Protein AF-A0A2U1U4J4-F1 (afdb_monomer_lite)

Sequence (104 aa):
RAGAVTGGGESNCAGLMPGSAFPLTEHPNAALNIAWQIVNITHSGQQPQALEEESGGEPTTLSNSFSVVKGSTTWRTEMAHKPMVDGPQIATVVGPAGEEIYCD

pLDDT: mean 86.91, std 11.21, range [52.22, 96.12]

Foldseek 3Di:
DQPADKDKDKDQDPPDDAQDKDADPPDPPPVNRAIKGWHDKDKDWDDQVVPVVCPVVDHIGIMMMTMIDGPPDDHDDDDDDDDDDPDDDDDDDDDDPPDPDDDD

Organism: NCBI:txid1121120

Structure (mmCIF, N/CA/C/O backbone):
data_AF-A0A2U1U4J4-F1
#
_entry.id   AF-A0A2U1U4J4-F1
#
loop_
_atom_site.group_PDB
_atom_site.id
_atom_site.type_symbol
_atom_site.label_atom_id
_atom_site.label_alt_id
_atom_site.label_comp_id
_atom_site.label_asym_id
_atom_site.label_entity_id
_atom_site.label_seq_id
_atom_site.pdbx_PDB_ins_code
_atom_site.Ca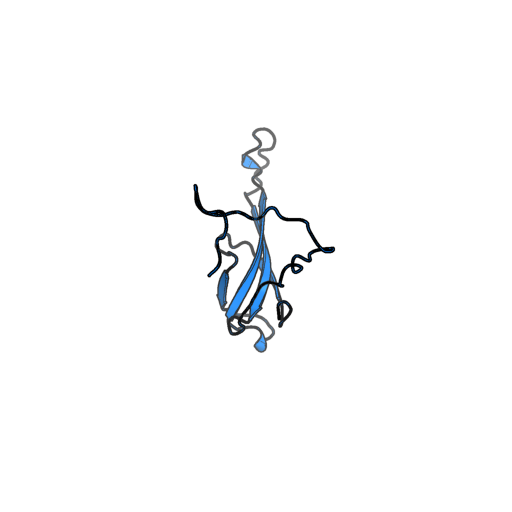rtn_x
_atom_site.Cartn_y
_atom_site.Cartn_z
_atom_site.occupancy
_atom_site.B_iso_or_equiv
_atom_site.auth_seq_id
_atom_site.auth_comp_id
_atom_site.auth_asym_id
_atom_site.auth_atom_id
_atom_site.pdbx_PDB_model_num
ATOM 1 N N . ARG A 1 1 ? -9.127 -9.415 2.351 1.00 52.22 1 ARG A N 1
ATOM 2 C CA . ARG A 1 1 ? -8.079 -10.305 2.906 1.00 52.22 1 ARG A CA 1
ATOM 3 C C . ARG A 1 1 ? -6.751 -9.708 2.459 1.00 52.22 1 ARG A C 1
ATOM 5 O O . ARG A 1 1 ? -6.485 -9.754 1.268 1.00 52.22 1 ARG A O 1
ATOM 12 N N . ALA A 1 2 ? -6.006 -9.050 3.350 1.00 56.06 2 ALA A N 1
ATOM 13 C CA . ALA A 1 2 ? -4.832 -8.243 2.983 1.00 56.06 2 ALA A CA 1
ATOM 14 C C . ALA A 1 2 ? -3.711 -9.047 2.281 1.00 56.06 2 ALA A C 1
ATOM 16 O O . ALA A 1 2 ? -2.932 -8.471 1.534 1.00 56.06 2 ALA A O 1
ATOM 17 N N . GLY A 1 3 ? -3.689 -10.379 2.442 1.00 57.25 3 GLY A N 1
ATOM 18 C CA . GLY A 1 3 ? -2.764 -11.302 1.763 1.00 57.25 3 GLY A CA 1
ATOM 19 C C . GLY A 1 3 ? -3.306 -11.992 0.500 1.00 57.25 3 GLY A C 1
ATOM 20 O O . GLY A 1 3 ? -2.908 -13.116 0.206 1.00 57.25 3 GLY A O 1
ATOM 21 N N . ALA A 1 4 ? -4.270 -11.405 -0.218 1.00 58.22 4 ALA A N 1
ATOM 22 C CA . ALA A 1 4 ? -4.759 -11.978 -1.476 1.00 58.22 4 ALA A CA 1
ATOM 23 C C . ALA A 1 4 ? -3.770 -11.694 -2.623 1.00 58.22 4 ALA A C 1
ATOM 25 O O . ALA A 1 4 ? -3.704 -10.567 -3.092 1.00 58.22 4 ALA A O 1
ATOM 26 N N . VAL A 1 5 ? -3.030 -12.726 -3.053 1.00 66.62 5 VAL A N 1
ATOM 27 C CA . VAL A 1 5 ? -2.066 -12.743 -4.178 1.00 66.62 5 VAL A CA 1
ATOM 28 C C . VAL A 1 5 ? -1.245 -11.456 -4.280 1.00 66.62 5 VAL A C 1
ATOM 30 O O . VAL A 1 5 ? -1.543 -10.564 -5.078 1.00 66.62 5 VAL A O 1
ATOM 33 N N . THR A 1 6 ? -0.205 -11.382 -3.456 1.00 79.50 6 THR A N 1
ATOM 34 C CA . THR A 1 6 ? 0.781 -10.307 -3.499 1.00 79.50 6 THR A CA 1
ATOM 35 C C . THR A 1 6 ? 1.910 -10.662 -4.469 1.00 79.50 6 THR A C 1
ATOM 37 O O . THR A 1 6 ? 2.320 -11.818 -4.571 1.00 79.50 6 THR A O 1
ATOM 40 N N . GLY A 1 7 ? 2.392 -9.669 -5.211 1.00 88.19 7 GLY A N 1
ATOM 41 C CA . GLY A 1 7 ? 3.605 -9.738 -6.026 1.00 88.19 7 GLY A CA 1
ATOM 42 C C . GLY A 1 7 ? 4.603 -8.676 -5.574 1.00 88.19 7 GLY A C 1
ATOM 43 O O . GLY A 1 7 ? 4.223 -7.728 -4.887 1.00 88.19 7 GLY A O 1
ATOM 44 N N . GLY A 1 8 ? 5.868 -8.830 -5.955 1.00 93.00 8 GLY A N 1
ATOM 45 C CA . GLY A 1 8 ? 6.927 -7.860 -5.682 1.00 93.00 8 GLY A CA 1
ATOM 46 C C . GLY A 1 8 ? 7.706 -7.535 -6.950 1.00 93.00 8 GLY A C 1
ATOM 47 O O . GLY A 1 8 ? 7.759 -8.359 -7.864 1.00 93.00 8 GLY A O 1
ATOM 48 N N . GLY A 1 9 ? 8.289 -6.342 -7.007 1.00 92.75 9 GLY A N 1
ATOM 49 C CA . GLY A 1 9 ? 9.112 -5.918 -8.132 1.00 92.75 9 GLY A CA 1
ATOM 50 C C . GLY A 1 9 ? 10.027 -4.749 -7.794 1.00 92.75 9 GLY A C 1
ATOM 51 O O . GLY A 1 9 ? 9.873 -4.090 -6.763 1.00 92.75 9 GLY A O 1
ATOM 52 N N . GLU A 1 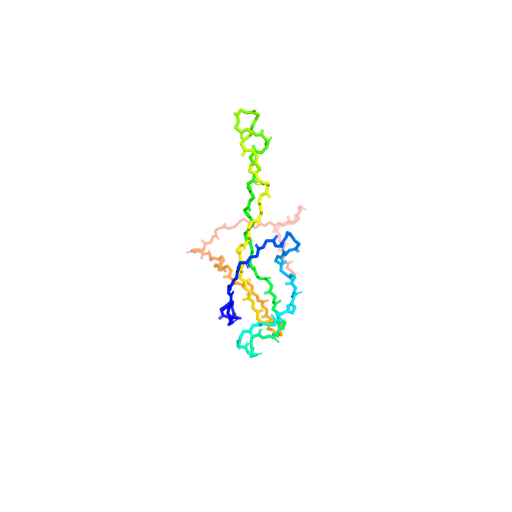10 ? 10.971 -4.506 -8.697 1.00 94.81 10 GLU A N 1
ATOM 53 C CA . GLU A 1 10 ? 11.909 -3.388 -8.652 1.00 94.81 10 GLU A CA 1
ATOM 54 C C . GLU A 1 10 ? 11.741 -2.518 -9.902 1.00 94.81 10 GLU A C 1
ATOM 56 O O . GLU A 1 10 ? 11.383 -3.006 -10.976 1.00 94.81 10 GLU A O 1
ATOM 61 N N . SER A 1 11 ? 11.948 -1.211 -9.770 1.00 93.00 11 SER A N 1
ATOM 62 C CA . SER A 1 11 ? 11.858 -0.258 -10.879 1.00 93.00 11 SER A CA 1
ATOM 63 C C . SER A 1 11 ? 12.691 0.988 -10.597 1.00 93.00 11 SER A C 1
ATOM 65 O O . SER A 1 11 ? 12.998 1.293 -9.454 1.00 93.00 11 SER A O 1
ATOM 67 N N . ASN A 1 12 ? 13.008 1.752 -11.634 1.00 93.00 12 ASN A N 1
ATOM 68 C CA . ASN A 1 12 ? 13.568 3.102 -11.552 1.00 93.00 12 ASN A CA 1
ATOM 69 C C . ASN A 1 12 ? 12.513 4.197 -11.829 1.00 93.00 12 ASN A C 1
ATOM 71 O O . ASN A 1 12 ? 12.841 5.376 -11.939 1.00 93.00 12 ASN A O 1
ATOM 75 N N . CYS A 1 13 ? 11.234 3.831 -11.968 1.00 92.38 13 CYS A N 1
ATOM 76 C CA . CYS A 1 13 ? 10.163 4.766 -12.299 1.00 92.38 13 CYS A CA 1
ATOM 77 C C . CYS A 1 13 ? 9.739 5.601 -11.080 1.00 92.38 13 CYS A C 1
ATOM 79 O O . CYS A 1 13 ? 9.073 5.102 -10.173 1.00 92.38 13 CYS A O 1
ATOM 81 N N . ALA A 1 14 ? 10.076 6.893 -11.084 1.00 90.88 14 ALA A N 1
ATOM 82 C CA . ALA A 1 14 ? 9.746 7.836 -10.009 1.00 90.88 14 ALA A CA 1
ATOM 83 C C . ALA A 1 14 ? 8.238 8.102 -9.834 1.00 90.88 14 ALA A C 1
ATOM 85 O O . ALA A 1 14 ? 7.811 8.562 -8.782 1.00 90.88 14 ALA A O 1
ATOM 86 N N . GLY A 1 15 ? 7.432 7.839 -10.867 1.00 92.00 15 GLY A N 1
ATOM 87 C CA . GLY A 1 15 ? 5.991 8.114 -10.858 1.00 92.00 15 GLY A CA 1
ATOM 88 C C . GLY A 1 15 ? 5.137 7.035 -10.188 1.00 92.00 15 GLY A C 1
ATOM 89 O O . GLY A 1 15 ? 3.923 7.205 -10.074 1.00 92.00 15 GLY A O 1
ATOM 90 N N . LEU A 1 16 ? 5.732 5.911 -9.779 1.00 93.06 16 LEU A N 1
ATOM 91 C CA . LEU A 1 16 ? 5.005 4.847 -9.094 1.00 93.06 16 LEU A CA 1
ATOM 92 C C . LEU A 1 16 ? 4.654 5.281 -7.669 1.00 93.06 16 LEU A C 1
ATOM 94 O O . LEU A 1 16 ? 5.515 5.740 -6.933 1.00 93.06 16 LEU A O 1
ATOM 98 N N . MET A 1 17 ? 3.390 5.113 -7.285 1.00 93.50 17 MET A N 1
ATOM 99 C CA . MET A 1 17 ? 2.860 5.522 -5.982 1.00 93.50 17 MET A CA 1
ATOM 100 C C . MET A 1 17 ? 1.883 4.461 -5.460 1.00 93.50 17 MET A C 1
ATOM 102 O O . MET A 1 17 ? 1.237 3.790 -6.273 1.00 93.50 17 MET A O 1
ATOM 106 N N . PRO A 1 18 ? 1.718 4.306 -4.132 1.00 91.88 18 PRO A N 1
ATOM 107 C CA . PRO A 1 18 ? 0.674 3.453 -3.576 1.00 91.88 18 PRO A CA 1
ATOM 108 C C . PRO A 1 18 ? -0.713 3.873 -4.074 1.00 91.88 18 PRO A C 1
ATOM 110 O O . PRO A 1 18 ? -1.014 5.058 -4.189 1.00 91.88 18 PRO A O 1
ATOM 113 N N . GLY A 1 19 ? -1.570 2.898 -4.364 1.00 89.44 19 GLY A N 1
ATOM 114 C CA . GLY A 1 19 ? -2.915 3.113 -4.896 1.00 89.44 19 GLY A CA 1
ATOM 115 C C . GLY A 1 19 ? -2.982 3.176 -6.424 1.00 89.44 19 GLY A C 1
ATOM 116 O O . GLY A 1 19 ? -4.018 2.806 -6.980 1.00 89.44 19 GLY A O 1
ATOM 117 N N . SER A 1 20 ? -1.891 3.546 -7.101 1.00 91.44 20 SER A N 1
ATOM 118 C CA . SER A 1 20 ? -1.811 3.551 -8.565 1.00 91.44 20 SER A CA 1
ATOM 119 C C . SER A 1 20 ? -1.856 2.134 -9.138 1.00 91.44 20 SER A C 1
ATOM 121 O O . SER A 1 20 ? -1.320 1.189 -8.551 1.00 91.44 20 SER A O 1
ATOM 123 N N . ALA A 1 21 ? -2.468 1.993 -10.314 1.00 92.31 21 ALA A N 1
ATOM 124 C CA . ALA A 1 21 ? -2.492 0.747 -11.070 1.00 92.31 21 ALA A CA 1
ATOM 125 C C . ALA A 1 21 ? -1.778 0.905 -12.415 1.00 92.31 21 ALA A C 1
ATOM 127 O O . ALA A 1 21 ? -1.880 1.948 -13.058 1.00 92.31 21 ALA A O 1
ATOM 128 N N . PHE A 1 22 ? -1.077 -0.141 -12.844 1.00 92.56 22 PHE A N 1
ATOM 129 C CA . PHE A 1 22 ? -0.376 -0.186 -14.123 1.0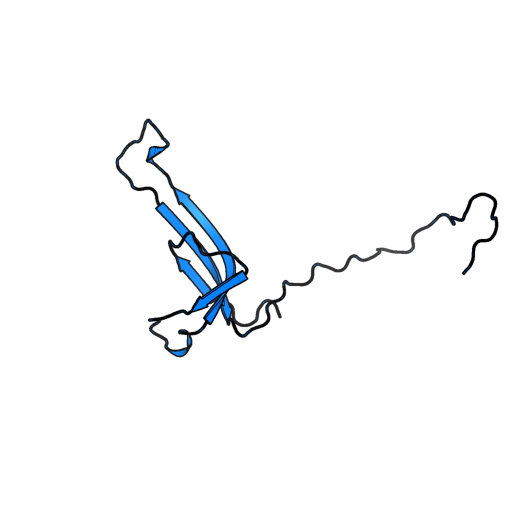0 92.56 22 PHE A CA 1
ATOM 130 C C . PHE A 1 22 ? -0.543 -1.558 -14.795 1.00 92.56 22 PHE A C 1
ATOM 132 O O . PHE A 1 22 ? -0.654 -2.577 -14.106 1.00 92.56 22 PHE A O 1
ATOM 139 N N . PRO A 1 23 ? -0.575 -1.622 -16.136 1.00 94.44 23 PRO A N 1
ATOM 140 C CA . PRO A 1 23 ? -0.512 -2.886 -16.857 1.00 94.44 23 PRO A CA 1
ATOM 141 C C . PRO A 1 23 ? 0.927 -3.420 -16.872 1.00 94.44 23 PRO A C 1
ATOM 143 O O . PRO A 1 23 ? 1.846 -2.705 -17.267 1.00 94.44 23 PRO A O 1
ATOM 146 N N . LEU A 1 24 ? 1.131 -4.679 -16.477 1.00 94.38 24 LEU A N 1
ATOM 147 C CA . LEU A 1 24 ? 2.393 -5.377 -16.731 1.00 94.38 24 LEU A CA 1
ATOM 148 C C . LEU A 1 24 ? 2.362 -5.974 -18.141 1.00 94.38 24 LEU A C 1
ATOM 150 O O . LEU A 1 24 ? 1.376 -6.600 -18.533 1.00 94.38 24 LEU A O 1
ATOM 154 N N . THR A 1 25 ? 3.439 -5.779 -18.896 1.00 94.56 25 THR A N 1
ATOM 155 C CA . THR A 1 25 ? 3.612 -6.326 -20.247 1.00 94.56 25 THR A CA 1
ATOM 156 C C . THR A 1 25 ? 4.975 -7.005 -20.361 1.00 94.56 25 THR A C 1
ATOM 158 O O . THR A 1 25 ? 5.842 -6.788 -19.517 1.00 94.56 25 THR A O 1
ATOM 161 N N . GLU A 1 26 ? 5.137 -7.865 -21.372 1.00 94.81 26 GLU A N 1
ATOM 162 C CA . GLU A 1 26 ? 6.398 -8.561 -21.697 1.00 94.81 26 GLU A CA 1
ATOM 163 C C . GLU A 1 26 ? 6.968 -9.481 -20.600 1.00 94.81 26 GLU A C 1
ATOM 165 O O . GLU A 1 26 ? 8.095 -9.964 -20.700 1.00 94.81 26 GLU A O 1
ATOM 170 N N . HIS A 1 27 ? 6.183 -9.820 -19.577 1.00 93.38 27 HIS A N 1
ATOM 171 C CA . HIS A 1 27 ? 6.594 -10.814 -18.596 1.00 93.38 27 HIS A CA 1
ATOM 172 C C . HIS A 1 27 ? 6.622 -12.220 -19.242 1.00 93.38 27 HIS A C 1
ATOM 174 O O . HIS A 1 27 ? 5.636 -12.597 -19.890 1.00 93.38 27 HIS A O 1
ATOM 180 N N . PRO A 1 28 ? 7.679 -13.040 -19.030 1.00 95.94 28 PRO A N 1
ATOM 181 C CA . PRO A 1 28 ? 7.809 -14.376 -19.633 1.00 95.94 28 PRO A CA 1
ATOM 182 C C . PRO A 1 28 ? 6.624 -15.303 -19.348 1.00 95.94 28 PRO A C 1
ATOM 184 O O . PRO A 1 28 ? 6.234 -16.132 -20.166 1.00 95.94 28 PRO A O 1
ATOM 187 N N . ASN A 1 29 ? 6.022 -15.145 -18.171 1.00 94.19 29 ASN A N 1
ATOM 188 C CA . ASN A 1 29 ? 4.745 -15.763 -17.856 1.00 94.19 29 ASN A CA 1
ATOM 189 C C . ASN A 1 29 ? 3.592 -14.856 -18.304 1.00 94.19 29 ASN A C 1
ATOM 191 O O . ASN A 1 29 ? 3.290 -13.864 -17.636 1.00 94.19 29 ASN A O 1
ATOM 195 N N . ALA A 1 30 ? 2.911 -15.256 -19.379 1.00 93.94 30 ALA A N 1
ATOM 196 C CA . ALA A 1 30 ? 1.781 -14.530 -19.951 1.00 93.94 30 ALA A CA 1
ATOM 197 C C . ALA A 1 30 ? 0.623 -14.302 -18.964 1.00 93.94 30 ALA A C 1
ATOM 199 O O . ALA A 1 30 ? -0.064 -13.289 -19.057 1.00 93.94 30 ALA A O 1
ATOM 200 N N . ALA A 1 31 ? 0.428 -15.188 -17.980 1.00 91.94 31 ALA A N 1
ATOM 201 C CA . ALA A 1 31 ? -0.629 -15.040 -16.979 1.00 91.94 31 ALA A CA 1
ATOM 202 C C . ALA A 1 31 ? -0.396 -13.864 -16.010 1.00 91.94 31 ALA A C 1
ATOM 204 O O . ALA A 1 31 ? -1.322 -13.457 -15.308 1.00 91.94 31 ALA A O 1
ATOM 205 N N . LEU A 1 32 ? 0.831 -13.330 -15.949 1.00 91.62 32 LEU A N 1
ATOM 206 C CA . LEU A 1 32 ? 1.181 -12.176 -15.117 1.00 91.62 32 LEU A CA 1
ATOM 207 C C . LEU A 1 32 ? 1.072 -10.843 -15.871 1.00 91.62 32 LEU A C 1
ATOM 209 O O . LEU A 1 32 ? 1.074 -9.799 -15.222 1.00 91.62 32 LEU A O 1
ATOM 213 N N . ASN A 1 33 ? 0.900 -10.865 -17.199 1.00 93.56 33 ASN A N 1
ATOM 214 C CA . ASN A 1 33 ? 0.691 -9.674 -18.031 1.00 93.56 33 ASN A CA 1
ATOM 215 C C . ASN A 1 33 ? -0.742 -9.131 -17.889 1.00 93.56 33 ASN A C 1
ATOM 217 O O . ASN A 1 33 ? -1.551 -9.170 -18.814 1.00 93.56 33 ASN A O 1
ATOM 221 N N . ILE A 1 34 ? -1.074 -8.684 -16.681 1.00 93.81 34 ILE A N 1
ATOM 222 C CA . ILE A 1 34 ? -2.369 -8.127 -16.285 1.00 93.81 34 ILE A CA 1
ATOM 223 C C . ILE A 1 34 ? -2.166 -6.775 -15.592 1.00 93.81 34 ILE A C 1
ATOM 225 O O . ILE A 1 34 ? -1.038 -6.336 -15.368 1.00 93.81 34 ILE A O 1
ATOM 229 N N . ALA A 1 35 ? -3.263 -6.108 -15.232 1.00 94.19 35 ALA A N 1
ATOM 230 C CA . ALA A 1 35 ? -3.202 -4.913 -14.399 1.00 94.19 35 ALA A CA 1
ATOM 231 C C . ALA A 1 35 ? -2.833 -5.266 -12.951 1.00 94.19 35 ALA A C 1
ATOM 233 O O . ALA A 1 35 ? -3.444 -6.146 -12.332 1.00 94.19 35 ALA A O 1
ATOM 234 N N . TRP A 1 36 ? -1.881 -4.523 -12.400 1.00 93.62 36 TRP A N 1
ATOM 235 C CA . TRP A 1 36 ? -1.416 -4.619 -11.023 1.00 93.62 36 TRP A CA 1
ATOM 236 C C . TRP A 1 36 ? -1.608 -3.282 -10.320 1.00 93.62 36 TRP A C 1
ATOM 238 O O . TRP A 1 36 ? -1.392 -2.230 -10.912 1.00 93.62 36 TRP A O 1
ATOM 248 N N . GLN A 1 37 ? -2.019 -3.323 -9.058 1.00 93.94 37 GLN A N 1
ATOM 249 C CA . GLN A 1 37 ? -2.154 -2.158 -8.193 1.00 93.94 37 GLN A CA 1
ATOM 250 C C . GLN A 1 37 ? -1.050 -2.171 -7.143 1.00 93.94 37 GLN A C 1
ATOM 252 O O . GLN A 1 37 ? -0.841 -3.189 -6.483 1.00 93.94 37 GLN A O 1
ATOM 257 N N . ILE A 1 38 ? -0.373 -1.042 -6.960 1.00 93.44 38 ILE A N 1
ATOM 258 C CA . ILE A 1 38 ? 0.675 -0.874 -5.952 1.00 93.44 38 ILE A CA 1
ATOM 259 C C . ILE A 1 38 ? 0.027 -0.704 -4.581 1.00 93.44 38 ILE A C 1
ATOM 261 O O . ILE A 1 38 ? -0.807 0.178 -4.387 1.00 93.44 38 ILE A O 1
ATOM 265 N N . VAL A 1 39 ? 0.435 -1.528 -3.616 1.00 92.06 39 VAL A N 1
ATOM 266 C CA . VAL A 1 39 ? -0.021 -1.433 -2.216 1.00 92.06 39 VAL A CA 1
ATOM 267 C C . VAL A 1 39 ? 1.055 -0.868 -1.293 1.00 92.06 39 VAL A C 1
ATOM 269 O O . VAL A 1 39 ? 0.731 -0.275 -0.271 1.00 92.06 39 VAL A O 1
ATOM 272 N N . ASN A 1 40 ? 2.327 -1.026 -1.662 1.00 91.56 40 ASN A N 1
ATOM 273 C CA . ASN A 1 40 ? 3.471 -0.467 -0.951 1.00 91.56 40 ASN A CA 1
ATOM 274 C C . ASN A 1 40 ? 4.595 -0.172 -1.952 1.00 91.56 40 ASN A C 1
ATOM 276 O O . ASN A 1 40 ? 4.789 -0.948 -2.887 1.00 91.56 40 ASN A O 1
ATOM 280 N N . ILE A 1 41 ? 5.338 0.910 -1.751 1.00 94.69 41 ILE A N 1
ATOM 281 C CA . ILE A 1 41 ? 6.543 1.240 -2.513 1.00 94.69 41 ILE A CA 1
ATOM 282 C C . ILE A 1 41 ? 7.541 1.960 -1.612 1.00 94.69 41 ILE A C 1
ATOM 284 O O . ILE A 1 41 ? 7.163 2.747 -0.749 1.00 94.69 41 ILE A O 1
ATOM 288 N N . THR A 1 42 ? 8.821 1.680 -1.811 1.00 96.00 42 THR A N 1
ATOM 289 C CA . THR A 1 42 ? 9.941 2.371 -1.177 1.00 96.00 42 THR A CA 1
ATOM 290 C C . THR A 1 42 ? 10.845 2.907 -2.274 1.00 96.00 42 THR A C 1
ATOM 292 O O . THR A 1 42 ? 11.276 2.142 -3.132 1.00 96.00 42 THR A O 1
ATOM 295 N N . HIS A 1 43 ? 11.115 4.211 -2.242 1.00 94.69 43 HIS A N 1
ATOM 296 C CA . HIS A 1 43 ? 12.022 4.893 -3.162 1.00 94.69 43 HIS A CA 1
ATOM 297 C C . HIS A 1 43 ? 13.369 5.127 -2.473 1.00 94.69 43 HIS A C 1
ATOM 299 O O . HIS A 1 43 ? 13.409 5.577 -1.329 1.00 94.69 43 HIS A O 1
ATOM 305 N N . SER A 1 44 ? 14.461 4.852 -3.174 1.00 94.25 44 SER A N 1
ATOM 306 C CA . SER A 1 44 ? 15.833 5.101 -2.742 1.00 94.25 44 SER A CA 1
ATOM 307 C C . SER A 1 44 ? 16.548 5.902 -3.820 1.00 94.25 44 SER A C 1
ATOM 309 O O . SER A 1 44 ? 16.553 5.509 -4.985 1.00 94.25 44 SER A O 1
ATOM 311 N N . GLY A 1 45 ? 17.122 7.042 -3.446 1.00 91.44 45 GLY A N 1
ATOM 312 C CA . GLY A 1 45 ? 17.833 7.927 -4.362 1.00 91.44 45 GLY A CA 1
ATOM 313 C C . GLY A 1 45 ? 19.248 8.202 -3.878 1.00 91.44 45 GLY A C 1
ATOM 314 O O . GLY A 1 45 ? 19.466 8.396 -2.682 1.00 91.44 45 GLY A O 1
ATOM 315 N N . GLN A 1 46 ? 20.202 8.240 -4.804 1.00 89.00 46 GLN A N 1
ATOM 316 C CA . GLN A 1 46 ? 21.582 8.638 -4.535 1.00 89.00 46 GLN A CA 1
ATOM 317 C C . GLN A 1 46 ? 21.975 9.767 -5.486 1.00 89.00 46 GLN A C 1
ATOM 319 O O . GLN A 1 46 ? 21.806 9.648 -6.699 1.00 89.00 46 GLN A O 1
ATOM 324 N N . GLN A 1 47 ? 22.508 10.859 -4.933 1.00 87.19 47 GLN A N 1
ATOM 325 C CA . GLN A 1 47 ? 22.976 12.017 -5.694 1.00 87.19 47 GLN A CA 1
ATOM 326 C C . GLN A 1 47 ? 24.417 12.372 -5.291 1.00 87.19 47 GLN A C 1
ATOM 328 O O . GLN A 1 47 ? 24.617 13.185 -4.386 1.00 87.19 47 GLN A O 1
ATOM 333 N N . PRO A 1 48 ? 25.424 11.783 -5.959 1.00 79.50 48 PRO A N 1
ATOM 334 C CA . PRO A 1 48 ? 26.836 12.028 -5.657 1.00 79.50 48 PRO A CA 1
ATOM 335 C C . PRO A 1 48 ? 27.265 13.481 -5.907 1.00 79.50 48 PRO A C 1
ATOM 337 O O . PRO A 1 48 ? 28.061 14.027 -5.155 1.00 79.50 48 PRO A O 1
ATOM 340 N N . GLN A 1 49 ? 26.673 14.160 -6.900 1.00 73.69 49 GLN A N 1
ATOM 341 C CA . GLN A 1 49 ? 27.036 15.538 -7.277 1.00 73.69 49 GLN A CA 1
ATOM 342 C C . GLN A 1 49 ? 26.752 16.588 -6.192 1.00 73.69 49 GLN A C 1
ATOM 344 O O . GLN A 1 49 ? 27.207 17.722 -6.312 1.00 73.69 49 GLN A O 1
ATOM 349 N N . ALA A 1 50 ? 25.955 16.252 -5.174 1.00 71.69 50 ALA A N 1
ATOM 350 C CA . ALA A 1 50 ? 25.670 17.153 -4.060 1.00 71.69 50 ALA A CA 1
ATOM 351 C C . ALA A 1 50 ? 26.823 17.221 -3.039 1.00 71.69 50 ALA A C 1
ATOM 353 O O . ALA A 1 50 ? 26.853 18.132 -2.215 1.00 71.69 50 ALA A O 1
ATOM 354 N N . LEU A 1 51 ? 27.761 16.269 -3.085 1.00 64.25 51 LEU A N 1
ATOM 355 C CA . LEU A 1 51 ? 28.972 16.257 -2.273 1.00 64.25 51 LEU A CA 1
ATOM 356 C C . LEU A 1 51 ? 30.098 16.898 -3.091 1.00 64.25 51 LEU A C 1
ATOM 358 O O . LEU A 1 51 ? 30.688 16.270 -3.965 1.00 64.25 51 LEU A O 1
ATOM 362 N N . GLU A 1 52 ? 30.375 18.173 -2.814 1.00 60.69 52 GLU A N 1
ATOM 363 C CA . GLU A 1 52 ? 31.346 19.005 -3.547 1.00 60.69 52 GLU A CA 1
ATOM 364 C C . GLU A 1 52 ? 32.760 18.385 -3.639 1.00 60.69 52 GLU A C 1
ATOM 366 O O . GLU A 1 52 ? 33.511 18.704 -4.560 1.00 60.69 52 GLU A O 1
ATOM 371 N N . GLU A 1 53 ? 33.118 17.485 -2.715 1.00 57.97 53 GLU A N 1
ATOM 372 C CA . GLU A 1 53 ? 34.463 16.908 -2.556 1.00 57.97 53 GLU A CA 1
ATOM 373 C C . GLU A 1 53 ? 34.667 15.562 -3.289 1.00 57.97 53 GLU A C 1
ATOM 375 O O . GLU A 1 53 ? 35.797 15.195 -3.604 1.00 57.97 53 GLU A O 1
ATOM 380 N N . GLU A 1 54 ? 33.588 14.857 -3.651 1.00 54.59 54 GLU A N 1
ATOM 381 C CA . GLU A 1 54 ? 33.621 13.566 -4.359 1.00 54.59 54 GLU A CA 1
ATOM 382 C C . GLU A 1 54 ? 32.811 13.656 -5.661 1.00 54.59 54 GLU A C 1
ATOM 384 O O . GLU A 1 54 ? 31.947 12.837 -5.970 1.00 54.59 54 GLU A O 1
ATOM 389 N N . SER A 1 55 ? 33.095 14.684 -6.467 1.00 53.19 55 SER A N 1
ATOM 390 C CA . SER A 1 55 ? 32.562 14.811 -7.831 1.00 53.19 55 SER A CA 1
ATOM 391 C C . SER A 1 55 ? 33.270 13.835 -8.781 1.00 53.19 55 SER A C 1
ATOM 393 O O . SER A 1 55 ? 33.882 14.198 -9.784 1.00 53.19 55 SER A O 1
ATOM 395 N N . GLY A 1 56 ? 33.220 12.553 -8.438 1.00 57.97 56 GLY A N 1
ATOM 396 C CA . GLY A 1 56 ? 33.701 11.451 -9.252 1.00 57.97 56 GLY A CA 1
ATOM 397 C C . GLY A 1 56 ? 32.690 11.054 -10.322 1.00 57.97 56 GLY A C 1
ATOM 398 O O . GLY A 1 56 ? 32.418 9.879 -10.441 1.00 57.97 56 GLY A O 1
ATOM 399 N N . GLY A 1 57 ? 32.080 11.991 -11.058 1.00 68.62 57 GLY A N 1
ATOM 400 C CA . GLY A 1 57 ? 31.309 11.720 -12.290 1.00 68.62 57 GLY A CA 1
ATOM 401 C C . GLY A 1 57 ? 30.086 10.782 -12.222 1.00 68.62 57 GLY A C 1
ATOM 402 O O . GLY A 1 57 ? 29.390 10.653 -13.229 1.00 68.62 57 GLY A O 1
ATOM 403 N N . GLU A 1 58 ? 29.795 10.148 -11.086 1.00 77.69 58 GLU A N 1
ATOM 404 C CA . GLU A 1 58 ? 28.741 9.141 -10.958 1.00 77.69 58 GLU A CA 1
ATOM 405 C C . GLU A 1 58 ? 27.343 9.767 -11.097 1.00 77.69 58 GLU A C 1
ATOM 407 O O . GLU A 1 58 ? 27.069 10.806 -10.489 1.00 77.69 58 GLU A O 1
ATOM 412 N N . PRO A 1 59 ? 26.426 9.174 -11.883 1.00 82.56 59 PRO A N 1
ATOM 413 C CA . PRO A 1 59 ? 25.109 9.745 -12.149 1.00 82.56 59 PRO A CA 1
ATOM 414 C C . PRO A 1 59 ? 24.192 9.714 -10.917 1.00 82.56 59 PRO A C 1
ATOM 416 O O . PRO A 1 59 ? 24.314 8.864 -10.038 1.00 82.56 59 PRO A O 1
ATOM 419 N N . THR A 1 60 ? 23.208 10.617 -10.878 1.00 87.75 60 THR A N 1
ATOM 420 C CA . THR A 1 60 ? 22.099 10.520 -9.919 1.00 87.75 60 THR A CA 1
ATOM 421 C C . THR A 1 60 ? 21.261 9.279 -10.228 1.00 87.75 60 THR A C 1
ATOM 423 O O . THR A 1 60 ? 20.813 9.100 -11.363 1.00 87.75 60 THR A O 1
ATOM 426 N N . THR A 1 61 ? 21.021 8.431 -9.229 1.00 90.69 61 THR A N 1
ATOM 427 C CA . THR A 1 61 ? 20.250 7.191 -9.387 1.00 90.69 61 THR A CA 1
ATOM 428 C C . THR A 1 61 ? 19.000 7.193 -8.515 1.00 90.69 61 THR A C 1
ATOM 430 O O . THR A 1 61 ? 18.984 7.762 -7.424 1.00 90.69 61 THR A O 1
ATOM 433 N N . LEU A 1 62 ? 17.940 6.554 -9.015 1.00 92.44 62 LEU A N 1
ATOM 434 C CA . LEU A 1 62 ? 16.710 6.277 -8.280 1.00 92.44 62 LEU A CA 1
ATOM 435 C C . LEU A 1 62 ? 16.338 4.808 -8.491 1.00 92.44 62 LEU A C 1
ATOM 437 O O . LEU A 1 62 ? 16.195 4.358 -9.630 1.00 92.44 62 LEU A O 1
ATOM 441 N N . SER A 1 63 ? 16.155 4.077 -7.400 1.00 94.00 63 SER A N 1
ATOM 442 C CA . SER A 1 63 ? 15.670 2.702 -7.392 1.00 94.00 63 SER A CA 1
ATOM 443 C C . SER A 1 63 ? 14.491 2.567 -6.441 1.00 94.00 63 SER A C 1
ATOM 445 O O . SER A 1 63 ? 14.423 3.209 -5.396 1.00 94.00 63 SER A O 1
ATOM 447 N N . ASN A 1 64 ? 13.532 1.732 -6.820 1.00 95.19 64 ASN A N 1
ATOM 448 C CA . ASN A 1 64 ? 12.283 1.570 -6.102 1.00 95.19 64 ASN A CA 1
ATOM 449 C C . ASN A 1 64 ? 11.981 0.086 -5.947 1.00 95.19 64 ASN A C 1
ATOM 451 O O . ASN A 1 64 ? 12.040 -0.654 -6.927 1.00 95.19 64 ASN A O 1
ATOM 455 N N . SER A 1 65 ? 11.587 -0.328 -4.748 1.00 96.12 65 SER A N 1
ATOM 456 C CA . SER A 1 65 ? 11.052 -1.661 -4.475 1.00 96.12 65 SER A CA 1
ATOM 457 C C . SER A 1 65 ? 9.580 -1.542 -4.101 1.00 96.12 65 SER A C 1
ATOM 459 O O . SER A 1 65 ? 9.190 -0.671 -3.324 1.00 96.12 65 SER A O 1
ATOM 461 N N . PHE A 1 66 ? 8.726 -2.376 -4.689 1.00 94.75 66 PHE A N 1
ATOM 462 C CA . PHE A 1 66 ? 7.282 -2.259 -4.510 1.00 94.75 66 PHE A CA 1
ATOM 463 C C . PHE A 1 66 ? 6.589 -3.607 -4.351 1.00 94.75 66 PHE A C 1
ATOM 465 O O . PHE A 1 66 ? 7.059 -4.645 -4.813 1.00 94.75 66 PHE A O 1
ATOM 472 N N . SER A 1 67 ? 5.432 -3.570 -3.695 1.00 93.62 67 SER A N 1
ATOM 473 C CA . SER A 1 67 ? 4.498 -4.685 -3.565 1.00 93.62 67 SER A CA 1
ATOM 474 C C . SER A 1 67 ? 3.201 -4.362 -4.292 1.00 93.62 67 SER A C 1
ATOM 476 O O . SER A 1 67 ? 2.676 -3.250 -4.187 1.00 93.62 67 SER A O 1
ATOM 478 N N . VAL A 1 68 ? 2.662 -5.351 -4.997 1.00 93.19 68 VAL A N 1
ATOM 479 C CA . VAL A 1 68 ? 1.445 -5.226 -5.801 1.00 93.19 68 VAL A CA 1
ATOM 480 C C . VAL A 1 68 ? 0.412 -6.284 -5.457 1.00 93.19 68 VAL A C 1
ATOM 482 O O . VAL A 1 68 ? 0.733 -7.360 -4.958 1.00 93.19 68 VAL A O 1
ATOM 485 N N . VAL A 1 69 ? -0.834 -5.991 -5.800 1.00 93.00 69 VAL A N 1
ATOM 486 C CA . VAL A 1 69 ? -1.938 -6.950 -5.888 1.00 93.00 69 VAL A CA 1
ATOM 487 C C . VAL A 1 69 ? -2.556 -6.881 -7.277 1.00 93.00 69 VAL A C 1
ATOM 489 O O . VAL A 1 69 ? -2.369 -5.902 -8.000 1.00 93.00 69 VAL A O 1
ATOM 492 N N . LYS A 1 70 ? -3.306 -7.909 -7.682 1.00 91.88 70 LYS A N 1
ATOM 493 C CA . LYS A 1 70 ? -4.053 -7.855 -8.949 1.00 91.88 70 LYS A CA 1
ATOM 494 C C . LYS A 1 70 ? -5.012 -6.664 -8.936 1.00 91.88 70 LYS A C 1
ATOM 496 O O . LYS A 1 70 ? -5.767 -6.514 -7.980 1.00 91.88 70 LYS A O 1
ATOM 501 N N . GLY A 1 71 ? -5.050 -5.881 -10.012 1.00 87.44 71 GLY A N 1
ATOM 502 C CA . GLY A 1 71 ? -5.896 -4.683 -10.106 1.00 87.44 71 GLY A CA 1
ATOM 503 C C . GLY A 1 71 ? -7.403 -4.964 -10.018 1.00 87.44 71 GLY A C 1
ATOM 504 O O . GLY A 1 71 ? -8.174 -4.084 -9.660 1.00 87.44 71 GLY A O 1
ATOM 505 N N . SER A 1 72 ? -7.835 -6.199 -10.290 1.00 86.19 72 SER A N 1
ATOM 506 C CA . SER A 1 72 ? -9.227 -6.637 -10.118 1.00 86.19 72 SER A CA 1
ATOM 507 C C . SER A 1 72 ? -9.603 -6.963 -8.666 1.00 86.19 72 SER A C 1
ATOM 509 O O . SER A 1 72 ? -10.767 -7.234 -8.378 1.00 86.19 72 SER A O 1
ATOM 511 N N . THR A 1 73 ? -8.631 -7.025 -7.754 1.00 85.38 73 THR A N 1
ATOM 512 C CA . THR A 1 73 ? -8.847 -7.421 -6.361 1.00 85.38 73 THR A CA 1
ATOM 513 C C . THR A 1 73 ? -9.100 -6.191 -5.504 1.00 85.38 73 THR A C 1
ATOM 515 O O . THR A 1 73 ? -8.262 -5.300 -5.422 1.00 85.38 73 THR A O 1
ATOM 518 N N . THR A 1 74 ? -10.215 -6.169 -4.772 1.00 83.56 74 THR A N 1
ATOM 519 C CA . THR A 1 74 ? -10.430 -5.147 -3.743 1.00 83.56 74 THR A CA 1
ATOM 520 C C . THR A 1 74 ? -9.452 -5.354 -2.590 1.00 83.56 74 THR A C 1
ATOM 522 O O . THR A 1 74 ? -9.593 -6.288 -1.792 1.00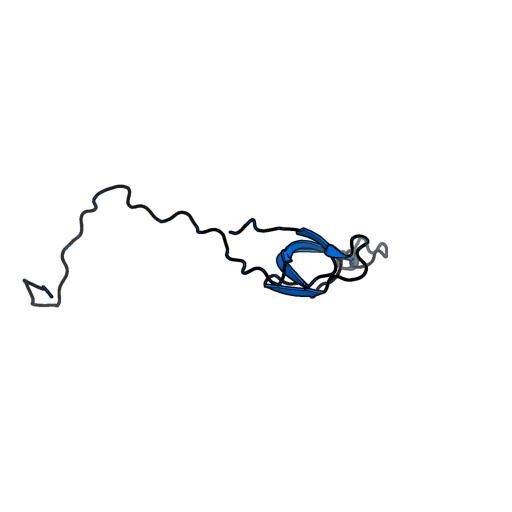 83.56 74 THR A O 1
ATOM 525 N N . TRP A 1 75 ? -8.470 -4.465 -2.481 1.00 83.19 75 TRP A N 1
ATOM 526 C CA . TRP A 1 75 ? -7.551 -4.444 -1.355 1.00 83.19 75 TRP A CA 1
ATOM 527 C C . TRP A 1 75 ? -8.132 -3.646 -0.186 1.00 83.19 75 TRP A C 1
ATOM 529 O O . TRP A 1 75 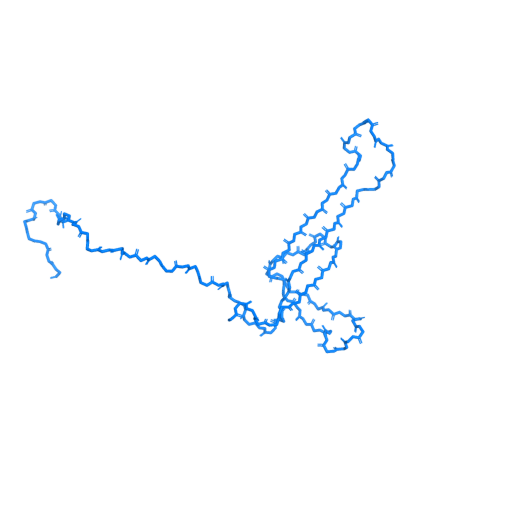? -8.773 -2.611 -0.363 1.00 83.19 75 TRP A O 1
ATOM 539 N N . ARG A 1 76 ? -7.923 -4.149 1.030 1.00 83.06 76 ARG A N 1
ATOM 540 C CA . ARG A 1 76 ? -8.183 -3.428 2.278 1.00 83.06 76 ARG A CA 1
ATOM 541 C C . ARG A 1 76 ? -7.025 -3.711 3.214 1.00 83.06 76 ARG A C 1
ATOM 543 O O . ARG A 1 76 ? -6.583 -4.862 3.285 1.00 83.06 76 ARG A O 1
ATOM 550 N N . THR A 1 77 ? -6.593 -2.678 3.927 1.00 79.94 77 THR A N 1
ATOM 551 C CA . THR A 1 77 ? -5.602 -2.825 4.989 1.00 79.94 77 THR A CA 1
ATOM 552 C C . THR A 1 77 ? -6.081 -3.824 6.038 1.00 79.94 77 THR A C 1
ATOM 554 O O . THR A 1 77 ? -7.284 -4.056 6.209 1.00 79.94 77 THR A O 1
ATOM 557 N N . GLU A 1 78 ? -5.128 -4.438 6.725 1.00 83.94 78 GLU A N 1
ATOM 558 C CA . GLU A 1 78 ? -5.431 -5.258 7.884 1.00 83.94 78 GLU A CA 1
ATOM 559 C C . GLU A 1 78 ? -6.042 -4.384 8.982 1.00 83.94 78 GLU A C 1
ATOM 561 O O . GLU A 1 78 ? -5.631 -3.240 9.195 1.00 83.94 78 GLU A O 1
ATOM 566 N N . MET A 1 79 ? -7.089 -4.894 9.632 1.00 83.69 79 MET A N 1
ATOM 567 C CA . MET A 1 79 ? -7.729 -4.155 10.713 1.00 83.69 79 MET A CA 1
ATOM 568 C C . MET A 1 79 ? -6.747 -4.054 11.874 1.00 83.69 79 MET A C 1
ATOM 570 O O . MET A 1 79 ? -6.214 -5.067 12.322 1.00 83.69 79 MET A O 1
ATOM 574 N N . ALA A 1 80 ? -6.537 -2.835 12.369 1.00 87.75 80 ALA A N 1
ATOM 575 C CA . ALA A 1 80 ? -5.796 -2.632 13.603 1.00 87.75 80 ALA A CA 1
ATOM 576 C C . ALA A 1 80 ? -6.474 -3.386 14.756 1.00 87.75 80 ALA A C 1
ATOM 578 O O . ALA A 1 80 ? -7.684 -3.642 14.730 1.00 87.75 80 ALA A O 1
ATOM 579 N N . HIS A 1 81 ? -5.688 -3.724 15.778 1.00 89.56 81 HIS A N 1
ATOM 580 C CA . HIS A 1 81 ? -6.217 -4.349 16.981 1.00 89.56 81 HIS A CA 1
ATOM 581 C C . HIS A 1 81 ? -7.358 -3.499 17.554 1.00 89.56 81 HIS A C 1
ATOM 583 O O . HIS A 1 81 ? -7.198 -2.296 17.778 1.00 89.56 81 HIS A O 1
ATOM 589 N N . LYS A 1 82 ? -8.523 -4.119 17.770 1.00 91.25 82 LYS A N 1
ATOM 590 C CA . LYS A 1 82 ? -9.690 -3.418 18.306 1.00 91.25 82 LYS A CA 1
ATOM 591 C C . LYS A 1 82 ? -9.346 -2.900 19.708 1.00 91.25 82 LYS A C 1
ATOM 593 O O . LYS A 1 82 ? -8.881 -3.699 20.518 1.00 91.25 82 LYS A O 1
ATOM 598 N N . PRO A 1 83 ? -9.567 -1.612 20.029 1.00 92.38 83 PRO A N 1
ATOM 599 C CA . PRO A 1 83 ? -9.375 -1.142 21.392 1.00 92.38 83 PRO A CA 1
ATOM 600 C C . PRO A 1 83 ? -10.295 -1.936 22.320 1.00 92.38 83 PRO A C 1
ATOM 602 O O . PRO A 1 83 ? -11.491 -2.091 22.050 1.00 92.38 83 PRO A O 1
ATOM 605 N N . MET A 1 84 ? -9.713 -2.478 23.381 1.00 93.38 84 MET A N 1
ATOM 606 C CA . MET A 1 84 ? -10.422 -3.240 24.397 1.00 93.38 84 MET A CA 1
ATOM 607 C C . MET A 1 84 ? -10.373 -2.458 25.699 1.00 93.38 84 MET A C 1
ATOM 609 O O . MET A 1 84 ? -9.372 -1.823 26.019 1.00 93.38 84 MET A O 1
ATOM 613 N N . VAL A 1 85 ? -11.489 -2.473 26.416 1.00 93.25 85 VAL A N 1
ATOM 614 C CA . VAL A 1 85 ? -11.554 -1.956 27.776 1.00 93.25 85 VAL A CA 1
ATOM 615 C C . VAL A 1 85 ? -11.161 -3.108 28.697 1.00 93.25 85 VAL A C 1
ATOM 617 O O . VAL A 1 85 ? -11.829 -4.141 28.690 1.00 93.25 85 VAL A O 1
ATOM 620 N N . ASP A 1 86 ? -10.090 -2.930 29.471 1.00 92.06 86 ASP A N 1
ATOM 621 C CA . ASP A 1 86 ? -9.536 -3.977 30.347 1.00 92.06 86 ASP A CA 1
ATOM 622 C C . ASP A 1 86 ? -10.467 -4.347 31.519 1.00 92.06 86 ASP A C 1
ATOM 624 O O . ASP A 1 86 ? -10.301 -5.389 32.152 1.00 92.06 86 ASP A O 1
ATOM 628 N N . GLY A 1 87 ? -11.472 -3.514 31.806 1.00 94.06 87 GLY A N 1
ATOM 629 C CA . GLY A 1 87 ? -12.475 -3.762 32.835 1.00 94.06 87 GLY A CA 1
ATOM 630 C C . GLY A 1 87 ? -13.396 -2.562 33.089 1.00 94.06 87 GLY A C 1
ATOM 631 O O . GLY A 1 87 ? -13.275 -1.531 32.429 1.00 94.06 87 GLY A O 1
ATOM 632 N N . PRO A 1 88 ? -14.333 -2.670 34.043 1.00 95.00 88 PRO A N 1
ATOM 633 C CA . PRO A 1 88 ? -15.260 -1.589 34.374 1.00 95.00 88 PRO A CA 1
ATOM 634 C C . PRO A 1 88 ? -14.538 -0.282 34.736 1.00 95.00 88 PRO A C 1
ATOM 636 O O . PRO A 1 88 ? -13.529 -0.302 35.440 1.00 95.00 88 PRO A O 1
ATOM 639 N N . GLN A 1 89 ? -15.082 0.855 34.295 1.00 94.69 89 GLN A N 1
ATOM 640 C CA . GLN A 1 89 ? -14.568 2.189 34.622 1.00 94.69 89 GLN A CA 1
ATOM 641 C C . GLN A 1 89 ? -15.625 3.004 35.369 1.00 94.69 89 GLN A C 1
ATOM 643 O O . GLN A 1 89 ? -16.817 2.909 35.073 1.00 94.69 89 GLN A O 1
ATOM 648 N N . ILE A 1 90 ? -15.180 3.807 36.338 1.00 94.38 90 ILE A N 1
ATOM 649 C CA . ILE A 1 90 ? -16.035 4.762 37.051 1.00 94.38 90 ILE A CA 1
ATOM 650 C C . ILE A 1 90 ? -16.180 6.011 36.179 1.00 94.38 90 ILE A C 1
ATOM 652 O O . ILE A 1 90 ? -15.186 6.533 35.677 1.00 94.38 90 ILE A O 1
ATOM 656 N N . ALA A 1 91 ? -17.407 6.501 36.032 1.00 92.31 91 ALA A N 1
ATOM 657 C CA . ALA A 1 91 ? -17.713 7.745 35.340 1.00 92.31 91 ALA A CA 1
ATOM 658 C C . ALA A 1 91 ? -18.551 8.663 36.237 1.00 92.31 91 ALA A C 1
ATOM 660 O O . ALA A 1 91 ? -19.324 8.193 37.073 1.00 92.31 91 ALA A O 1
ATOM 661 N N . THR A 1 92 ? -18.406 9.973 36.044 1.00 94.19 92 THR A N 1
ATOM 662 C CA . THR A 1 92 ? -19.255 10.984 36.683 1.00 94.19 92 THR A CA 1
ATOM 663 C C . THR A 1 92 ? -20.443 11.275 35.775 1.00 94.19 92 THR A C 1
ATOM 665 O O . THR A 1 92 ? -20.256 11.556 34.592 1.00 94.19 92 THR A O 1
ATOM 668 N N . VAL A 1 93 ? -21.659 11.216 36.323 1.00 91.56 93 VAL A N 1
ATOM 669 C CA . VAL A 1 93 ? -22.882 11.594 35.600 1.00 91.56 93 VAL A CA 1
ATOM 670 C C . VAL A 1 93 ? -22.846 13.096 35.305 1.00 91.56 93 VAL A C 1
ATOM 672 O O . VAL A 1 93 ? -22.543 13.892 36.192 1.00 91.56 93 VAL A O 1
ATOM 675 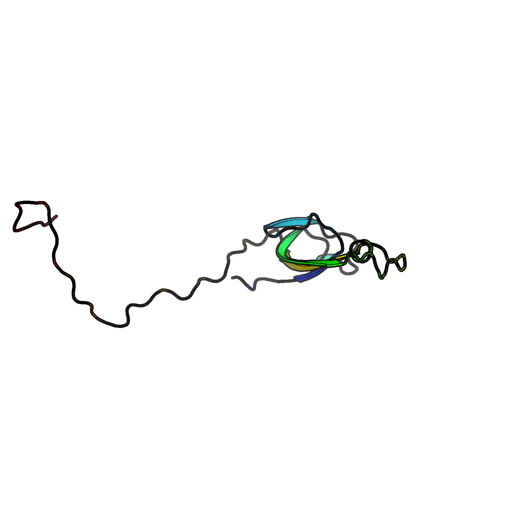N N . VAL A 1 94 ? -23.139 13.476 34.060 1.00 91.56 94 VAL A N 1
ATOM 676 C CA . VAL A 1 94 ? -23.170 14.873 33.600 1.00 91.56 94 VAL A CA 1
ATOM 677 C C . VAL A 1 94 ? -24.537 15.209 33.003 1.00 91.56 94 VAL A C 1
ATOM 679 O O . VAL A 1 94 ? -25.185 14.342 32.422 1.00 91.56 94 VAL A O 1
ATOM 682 N N . GLY A 1 95 ? -24.953 16.470 33.129 1.00 93.62 95 GLY A N 1
ATOM 683 C CA . GLY A 1 95 ? -26.209 17.000 32.594 1.00 93.62 95 GLY A CA 1
ATOM 684 C C . GLY A 1 95 ? -26.150 18.525 32.405 1.00 93.62 95 GLY A C 1
ATOM 685 O O . GLY A 1 95 ? -25.151 19.145 32.792 1.00 93.62 95 GLY A O 1
ATOM 686 N N . PRO A 1 96 ? -27.170 19.139 31.779 1.00 91.88 96 PRO A N 1
ATOM 687 C CA . PRO A 1 96 ? -27.278 20.590 31.622 1.00 91.88 96 PRO A CA 1
ATOM 688 C C . PRO A 1 96 ? -27.261 21.347 32.959 1.00 91.88 96 PRO A C 1
ATOM 690 O O . PRO A 1 96 ? -27.588 20.809 34.017 1.00 91.88 96 PRO A O 1
ATOM 693 N N . ALA A 1 97 ? -26.895 22.632 32.924 1.00 91.38 97 ALA A N 1
ATOM 694 C CA . ALA A 1 97 ? -26.871 23.458 34.129 1.00 91.38 97 ALA A CA 1
ATOM 695 C C . ALA A 1 97 ? -28.282 23.612 34.726 1.00 91.38 97 ALA A C 1
ATOM 697 O O . ALA A 1 97 ? -29.193 24.083 34.051 1.00 91.38 97 ALA A O 1
ATOM 698 N N . GLY A 1 98 ? -28.431 23.272 36.008 1.00 90.69 98 GLY A N 1
ATOM 699 C CA . GLY A 1 98 ? -29.699 23.383 36.735 1.00 90.69 98 GLY A CA 1
ATOM 700 C C . GLY A 1 98 ? -30.598 22.145 36.665 1.00 90.69 98 GLY A C 1
ATOM 701 O O . GLY A 1 98 ? -31.666 22.168 37.270 1.00 90.69 98 GLY A O 1
ATOM 702 N N . GLU A 1 99 ? -30.178 21.071 35.989 1.00 86.00 99 GLU A N 1
ATOM 703 C CA . GLU A 1 99 ? -30.915 19.804 35.941 1.00 86.00 99 GLU A CA 1
ATOM 704 C C . GLU A 1 99 ? -30.253 18.737 36.822 1.00 86.00 99 GLU A C 1
ATOM 706 O O . GLU A 1 99 ? -29.093 18.375 36.629 1.00 86.00 99 GLU A O 1
ATOM 711 N N . GLU A 1 100 ? -31.004 18.218 37.797 1.00 87.50 100 GLU A N 1
ATOM 712 C CA . GLU A 1 100 ? -30.545 17.142 38.692 1.00 87.50 100 GLU A CA 1
ATOM 713 C C . GLU A 1 100 ? -30.751 15.742 38.095 1.00 87.50 100 GLU A C 1
ATOM 715 O O . GLU A 1 100 ? -30.060 14.794 38.467 1.00 87.50 100 GLU A O 1
ATOM 720 N N . ILE A 1 101 ? -31.702 15.602 37.168 1.00 88.38 101 ILE A N 1
ATOM 721 C CA . ILE A 1 101 ? -32.038 14.347 36.495 1.00 88.38 101 ILE A CA 1
ATOM 722 C C . ILE A 1 101 ? -32.105 14.637 34.999 1.00 88.38 101 ILE A C 1
ATOM 724 O O . ILE A 1 101 ? -32.992 15.361 34.553 1.00 88.38 101 ILE A O 1
ATOM 728 N N . TYR A 1 102 ? -31.174 14.057 34.244 1.00 88.06 102 TYR A N 1
ATOM 729 C CA . TYR A 1 102 ? -31.107 14.173 32.790 1.00 88.06 102 TYR A CA 1
ATOM 730 C C . TYR A 1 102 ? -31.121 12.771 32.170 1.00 88.06 102 TYR A C 1
ATOM 732 O O . TYR A 1 102 ? -30.116 12.057 32.188 1.00 88.06 102 TYR A O 1
ATOM 740 N N . CYS A 1 103 ? -32.295 12.363 31.692 1.00 87.31 103 CYS A N 1
ATOM 741 C CA . CYS A 1 103 ? -32.555 11.092 31.008 1.00 87.31 103 CYS A CA 1
ATOM 742 C C . CYS A 1 103 ? -33.108 11.376 29.597 1.00 87.31 103 CYS A C 1
ATOM 744 O O . CYS A 1 103 ? -33.460 12.521 29.312 1.00 87.31 103 CYS A O 1
ATOM 746 N N . ASP A 1 104 ? -33.134 10.368 28.720 1.00 88.12 104 ASP A N 1
ATOM 747 C CA . ASP A 1 104 ? -33.594 10.474 27.325 1.00 88.12 104 ASP A CA 1
ATOM 748 C C . ASP A 1 104 ? -35.120 10.592 27.152 1.00 88.12 104 ASP A C 1
ATOM 750 O O . ASP A 1 104 ? -35.879 10.261 28.094 1.00 88.12 104 ASP A O 1
#

Radius of gyration: 26.01 Å; chains: 1; bounding box: 68×39×60 Å

Secondary structure (DSSP, 8-state):
-TTSSEEEEEE--TT--TT-EEE--S-SSGGG-SEEEEEEEEEEEE-GGGSTT----PPPEEEEEEEEEETTS---PPPPPPP---S---------TT-S----